Protein AF-A0A7Y5QKA6-F1 (afdb_monomer_lite)

Structure (mmCIF, N/CA/C/O backbone):
data_AF-A0A7Y5QKA6-F1
#
_entry.id   AF-A0A7Y5QKA6-F1
#
loop_
_atom_site.group_PDB
_atom_site.id
_atom_site.type_symbol
_atom_site.label_atom_id
_atom_site.label_alt_id
_atom_site.label_comp_id
_atom_site.label_asym_id
_atom_site.label_entity_id
_atom_site.label_seq_id
_atom_site.pdbx_PDB_ins_code
_atom_site.Cartn_x
_atom_site.Cartn_y
_atom_site.Cartn_z
_atom_site.occupancy
_atom_site.B_iso_or_equiv
_atom_site.auth_seq_id
_atom_site.auth_comp_id
_atom_site.auth_asym_id
_atom_site.auth_atom_id
_atom_site.pdbx_PDB_model_num
ATOM 1 N N . MET A 1 1 ? -14.782 -12.848 -8.986 1.00 56.44 1 MET A N 1
ATOM 2 C CA . MET A 1 1 ? -14.697 -11.513 -9.609 1.00 56.44 1 MET A CA 1
ATOM 3 C C . MET A 1 1 ? -15.196 -11.582 -11.038 1.00 56.44 1 MET A C 1
ATOM 5 O O . MET A 1 1 ? -14.790 -12.474 -11.775 1.00 56.44 1 MET A O 1
ATOM 9 N N . THR A 1 2 ? -16.073 -10.663 -11.427 1.00 68.06 2 THR A N 1
ATOM 10 C CA . THR A 1 2 ? -16.288 -10.328 -12.840 1.00 68.06 2 THR A CA 1
ATOM 11 C C . THR A 1 2 ? -14.986 -9.767 -13.422 1.00 68.06 2 THR A C 1
ATOM 13 O O . THR A 1 2 ? -14.193 -9.181 -12.692 1.00 68.06 2 THR A O 1
ATOM 16 N N . GLY A 1 3 ? -14.740 -9.930 -14.726 1.00 78.31 3 GLY A N 1
ATOM 17 C CA . GLY A 1 3 ? -13.506 -9.435 -15.366 1.00 78.31 3 GLY A CA 1
ATOM 18 C C . GLY A 1 3 ? -13.333 -7.907 -15.334 1.00 78.31 3 GLY A C 1
ATOM 19 O O . GLY A 1 3 ? -12.273 -7.405 -15.688 1.00 78.31 3 GLY A O 1
ATOM 20 N N . TYR A 1 4 ? -14.363 -7.177 -14.900 1.00 88.06 4 TYR A N 1
ATOM 21 C CA . TYR A 1 4 ? -14.370 -5.732 -14.722 1.00 88.06 4 TYR A CA 1
ATOM 22 C C . TYR A 1 4 ? -14.888 -5.368 -13.325 1.00 88.06 4 TYR A C 1
ATOM 24 O O . TYR A 1 4 ? -15.869 -5.957 -12.858 1.00 88.06 4 TYR A O 1
ATOM 32 N N . SER A 1 5 ? -14.247 -4.372 -12.708 1.00 92.25 5 SER A N 1
ATOM 33 C CA . SER A 1 5 ? -14.685 -3.695 -11.484 1.00 92.25 5 SER A CA 1
ATOM 34 C C . SER A 1 5 ? -14.468 -2.189 -11.641 1.00 92.25 5 SER A C 1
ATOM 36 O O . SER A 1 5 ? -13.345 -1.729 -11.868 1.00 92.25 5 SER A O 1
ATOM 38 N N . ASP A 1 6 ? -15.549 -1.417 -11.508 1.00 93.94 6 ASP A N 1
ATOM 39 C CA . ASP A 1 6 ? -15.502 0.049 -11.535 1.00 93.94 6 ASP A CA 1
ATOM 40 C C . ASP A 1 6 ? -14.676 0.605 -10.362 1.00 93.94 6 ASP A C 1
ATOM 42 O O . ASP A 1 6 ? -13.895 1.541 -10.532 1.00 93.94 6 ASP A O 1
ATOM 46 N N . ARG A 1 7 ? -14.751 -0.047 -9.192 1.00 94.69 7 ARG A N 1
ATOM 47 C CA . ARG A 1 7 ? -13.974 0.329 -8.001 1.00 94.69 7 ARG A CA 1
ATOM 48 C C . ARG A 1 7 ? -12.474 0.215 -8.260 1.00 94.69 7 ARG A C 1
ATOM 50 O O . ARG A 1 7 ? -11.734 1.156 -7.980 1.00 94.69 7 ARG A O 1
ATOM 57 N N . ILE A 1 8 ? -12.036 -0.903 -8.847 1.00 95.81 8 ILE A N 1
ATOM 58 C CA . ILE A 1 8 ? -10.629 -1.123 -9.214 1.00 95.81 8 ILE A CA 1
ATOM 59 C C . ILE A 1 8 ? -10.182 -0.100 -10.265 1.00 95.81 8 ILE A C 1
ATOM 61 O O . ILE A 1 8 ? -9.119 0.507 -10.123 1.00 95.81 8 ILE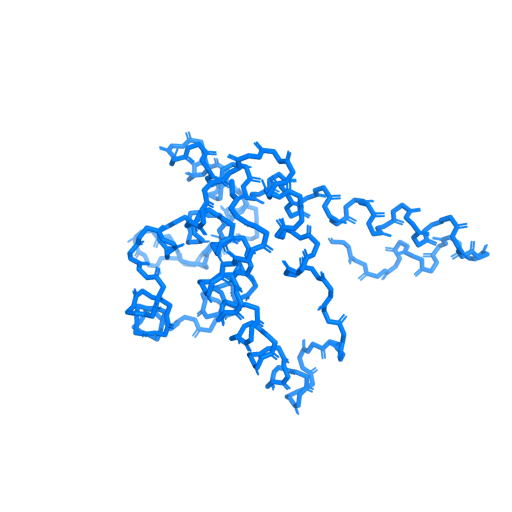 A O 1
ATOM 65 N N . ASN A 1 9 ? -11.001 0.140 -11.293 1.00 95.88 9 ASN A N 1
ATOM 66 C CA . ASN A 1 9 ? -10.701 1.125 -12.332 1.00 95.88 9 ASN A CA 1
ATOM 67 C C . ASN A 1 9 ? -10.530 2.543 -11.753 1.00 95.88 9 ASN A C 1
ATOM 69 O O . ASN A 1 9 ? -9.550 3.228 -12.049 1.00 95.88 9 ASN A O 1
ATOM 73 N N . HIS A 1 10 ? -11.445 2.968 -10.878 1.00 96.12 10 HIS A N 1
ATOM 74 C CA . HIS A 1 10 ? -11.376 4.269 -10.217 1.00 96.12 10 HIS A CA 1
ATOM 75 C C . HIS A 1 10 ? -10.138 4.383 -9.313 1.00 96.12 10 HIS A C 1
ATOM 77 O O . HIS A 1 10 ? -9.453 5.408 -9.342 1.00 96.12 10 HIS A O 1
ATOM 83 N N . ALA A 1 11 ? -9.797 3.332 -8.563 1.00 96.88 11 ALA A N 1
ATOM 84 C CA . ALA A 1 11 ? -8.606 3.312 -7.716 1.00 96.88 11 ALA A CA 1
ATOM 85 C C . ALA A 1 11 ? -7.311 3.443 -8.533 1.00 96.88 11 ALA A C 1
ATOM 87 O O . ALA A 1 11 ? -6.445 4.246 -8.184 1.00 96.88 11 ALA A O 1
ATOM 88 N N . LEU A 1 12 ? -7.200 2.726 -9.658 1.00 96.62 12 LEU A N 1
ATOM 89 C CA . LEU A 1 12 ? -6.049 2.823 -10.563 1.00 96.62 12 LEU A CA 1
ATOM 90 C C . LEU A 1 12 ? -5.912 4.229 -11.159 1.00 96.62 12 LEU A C 1
ATOM 92 O O . LEU A 1 12 ? -4.818 4.794 -11.159 1.00 96.62 12 LEU A O 1
ATOM 96 N N . ALA A 1 13 ? -7.017 4.823 -11.617 1.00 95.88 13 ALA A N 1
ATOM 97 C CA . ALA A 1 13 ? -7.018 6.188 -12.141 1.00 95.88 13 ALA A CA 1
ATOM 98 C C . ALA A 1 13 ? -6.603 7.214 -11.071 1.00 95.88 13 ALA A C 1
ATOM 100 O O . ALA A 1 13 ? -5.854 8.154 -11.353 1.00 95.88 13 ALA A O 1
ATOM 101 N N . PHE A 1 14 ? -7.060 7.025 -9.831 1.00 95.25 14 PHE A N 1
ATOM 102 C CA . PHE A 1 14 ? -6.703 7.882 -8.706 1.00 95.25 14 PHE A CA 1
ATOM 103 C C . PHE A 1 14 ? -5.217 7.766 -8.344 1.00 95.25 14 PHE A C 1
ATOM 105 O O . PHE A 1 14 ? -4.536 8.789 -8.245 1.00 95.25 14 PHE A O 1
ATOM 112 N N . ALA A 1 15 ? -4.696 6.541 -8.227 1.00 94.81 15 ALA A N 1
ATOM 113 C CA . ALA A 1 15 ? -3.282 6.286 -7.962 1.00 94.81 15 ALA A CA 1
ATOM 114 C C . ALA A 1 15 ? -2.381 6.869 -9.063 1.00 94.81 15 ALA A C 1
ATOM 116 O O . ALA A 1 15 ? -1.394 7.539 -8.760 1.00 94.81 15 ALA A O 1
ATOM 117 N N . ALA A 1 16 ? -2.754 6.700 -10.337 1.00 93.56 16 ALA A N 1
ATOM 118 C CA . ALA A 1 16 ? -2.019 7.263 -11.468 1.00 93.56 16 ALA A CA 1
ATOM 119 C C . ALA A 1 16 ? -1.981 8.799 -11.427 1.00 93.56 16 ALA A C 1
ATOM 121 O O . ALA A 1 16 ? -0.923 9.400 -11.613 1.00 93.56 16 ALA A O 1
ATOM 122 N N . LYS A 1 17 ? -3.115 9.447 -11.128 1.00 92.44 17 LYS A N 1
ATOM 123 C CA . LYS A 1 17 ? -3.188 10.909 -11.001 1.00 92.44 17 LYS A CA 1
ATOM 124 C C . LYS A 1 17 ? -2.333 11.431 -9.846 1.00 92.44 17 LYS A C 1
ATOM 126 O O . LYS A 1 17 ? -1.658 12.445 -10.006 1.00 92.44 17 LYS A O 1
ATOM 131 N N . HIS A 1 18 ? -2.369 10.768 -8.690 1.00 90.81 18 HIS A N 1
ATOM 132 C CA . HIS A 1 18 ? -1.528 11.129 -7.545 1.00 90.81 18 HIS A CA 1
ATOM 133 C C . HIS A 1 18 ? -0.041 10.964 -7.881 1.00 90.81 18 HIS A C 1
ATOM 135 O O . HIS A 1 18 ? 0.757 11.865 -7.632 1.00 90.81 18 HIS A O 1
ATOM 141 N N . HIS A 1 19 ? 0.325 9.856 -8.524 1.00 89.19 19 HIS A N 1
ATOM 142 C CA . HIS A 1 19 ? 1.694 9.596 -8.956 1.00 89.19 19 HIS A CA 1
ATOM 143 C C . HIS A 1 19 ? 2.209 10.651 -9.949 1.00 89.19 19 HIS A C 1
ATOM 145 O O . HIS A 1 19 ? 3.296 11.183 -9.745 1.00 89.19 19 HIS A O 1
ATOM 151 N N . ASP A 1 20 ? 1.417 11.034 -10.957 1.00 89.62 20 ASP A N 1
ATOM 152 C CA . ASP A 1 20 ? 1.772 12.103 -11.907 1.00 89.62 20 ASP A CA 1
ATOM 153 C C . ASP A 1 20 ? 2.070 13.437 -11.196 1.00 89.62 20 ASP A C 1
ATOM 155 O O . ASP A 1 20 ? 3.015 14.145 -11.543 1.00 89.62 20 ASP A O 1
ATOM 159 N N . GLN A 1 21 ? 1.330 13.770 -10.133 1.00 87.62 21 GLN A N 1
ATOM 160 C CA . GLN A 1 21 ? 1.621 14.963 -9.330 1.00 87.62 21 GLN A CA 1
ATOM 161 C C . GLN A 1 21 ? 2.975 14.875 -8.614 1.00 87.62 21 GLN A C 1
ATOM 163 O O . GLN A 1 21 ? 3.702 15.868 -8.574 1.00 87.62 21 GLN A O 1
ATOM 168 N N . GLN A 1 22 ? 3.333 13.706 -8.080 1.00 85.38 22 GLN A N 1
ATOM 169 C CA .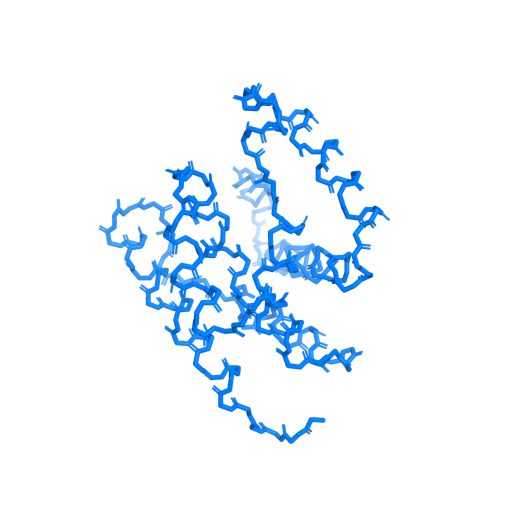 GLN A 1 22 ? 4.634 13.477 -7.440 1.00 85.38 22 GLN A CA 1
ATOM 170 C C . GLN A 1 22 ? 5.782 13.545 -8.464 1.00 85.38 22 GLN A C 1
ATOM 172 O O . GLN A 1 22 ? 6.810 14.175 -8.220 1.00 85.38 22 GLN A O 1
ATOM 177 N N . VAL A 1 23 ? 5.580 13.007 -9.668 1.00 85.62 23 VAL A N 1
ATOM 178 C CA . VAL A 1 23 ? 6.544 13.113 -10.776 1.00 85.62 23 VAL A CA 1
ATOM 179 C 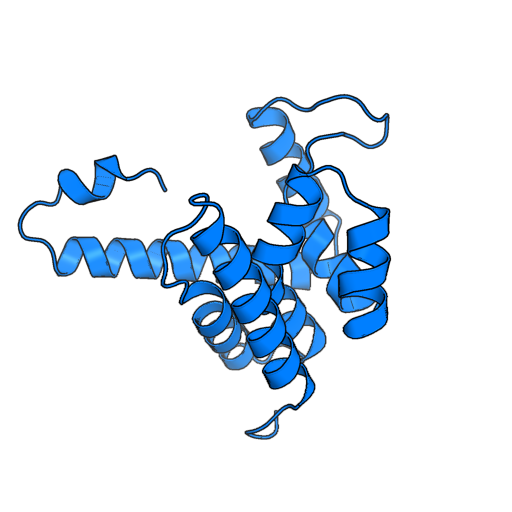C . VAL A 1 23 ? 6.789 14.571 -11.160 1.00 85.62 23 VAL A C 1
ATOM 181 O O . VAL A 1 23 ? 7.937 14.999 -11.258 1.00 85.62 23 VAL A O 1
ATOM 184 N N . ARG A 1 24 ? 5.728 15.378 -11.297 1.00 85.50 24 ARG A N 1
ATOM 185 C CA . ARG A 1 24 ? 5.846 16.820 -11.592 1.00 85.50 24 ARG A CA 1
ATOM 186 C C . ARG A 1 24 ? 6.570 17.605 -10.496 1.00 85.50 24 ARG A C 1
ATOM 188 O O . ARG A 1 24 ? 7.184 18.623 -10.793 1.00 85.50 24 ARG A O 1
ATOM 195 N N . ARG A 1 25 ? 6.501 17.144 -9.243 1.00 85.31 25 ARG A N 1
ATOM 196 C CA . ARG A 1 25 ? 7.256 17.701 -8.105 1.00 85.31 25 ARG A CA 1
ATOM 197 C C . ARG A 1 25 ? 8.711 17.217 -8.054 1.00 85.31 25 ARG A C 1
ATOM 199 O O . ARG A 1 25 ? 9.473 17.719 -7.236 1.00 85.31 25 ARG A O 1
ATOM 206 N N . GLY A 1 26 ? 9.098 16.256 -8.897 1.00 80.31 26 GLY A N 1
ATOM 207 C CA . GLY A 1 26 ? 10.427 15.642 -8.894 1.00 80.31 26 GLY A CA 1
ATOM 208 C C . GLY A 1 26 ? 10.652 14.642 -7.754 1.00 80.31 26 GLY A C 1
ATOM 209 O O . GLY A 1 26 ? 11.795 14.296 -7.476 1.00 80.31 26 GLY A O 1
ATOM 210 N N . THR A 1 27 ? 9.591 14.182 -7.082 1.00 74.44 27 THR A N 1
ATOM 211 C CA . THR A 1 27 ? 9.683 13.294 -5.909 1.00 74.44 27 THR A CA 1
ATOM 212 C C . THR A 1 27 ? 9.550 11.810 -6.256 1.00 74.44 27 THR A C 1
ATOM 214 O O . THR A 1 27 ? 9.892 10.964 -5.431 1.00 74.44 27 THR A O 1
ATOM 217 N N . LYS A 1 28 ? 9.069 11.469 -7.463 1.00 80.38 28 LYS A N 1
ATOM 218 C CA . LYS A 1 28 ? 8.937 10.085 -7.959 1.00 80.38 28 LYS A CA 1
ATOM 219 C C . LYS A 1 28 ? 9.318 9.966 -9.439 1.00 80.38 28 LYS A C 1
ATOM 221 O O . LYS A 1 28 ? 9.235 10.928 -10.199 1.00 80.38 28 LYS A O 1
ATOM 226 N N . ALA A 1 29 ? 9.727 8.765 -9.845 1.00 78.62 29 ALA A N 1
ATOM 227 C CA . ALA A 1 29 ? 10.011 8.428 -11.241 1.00 78.62 29 ALA A CA 1
ATOM 228 C C . ALA A 1 29 ? 8.714 8.326 -12.074 1.00 78.62 29 ALA A C 1
ATOM 230 O O . ALA A 1 29 ? 7.701 7.924 -11.517 1.00 78.62 29 ALA A O 1
ATOM 231 N N . PRO A 1 30 ? 8.733 8.615 -13.391 1.00 71.81 30 PRO A N 1
ATOM 232 C CA . PRO A 1 30 ? 7.534 8.770 -14.232 1.00 71.81 30 PRO A CA 1
ATOM 233 C C . PRO A 1 30 ? 6.698 7.507 -14.518 1.00 71.81 30 PRO A C 1
ATOM 235 O O . PRO A 1 30 ? 5.696 7.602 -15.225 1.00 71.81 30 PRO A O 1
ATOM 238 N N . TYR A 1 31 ? 7.070 6.332 -13.999 1.00 73.62 31 TYR A N 1
ATOM 239 C CA . TYR A 1 31 ? 6.415 5.063 -14.334 1.00 73.62 31 TYR A CA 1
ATOM 240 C C . TYR A 1 31 ? 6.308 4.133 -13.119 1.00 73.62 31 TYR A C 1
ATOM 242 O O . TYR A 1 31 ? 7.158 3.265 -12.917 1.00 73.62 31 TYR A O 1
ATOM 250 N N . SER A 1 32 ? 5.247 4.271 -12.318 1.00 82.75 32 SER A N 1
ATOM 251 C CA . SER A 1 32 ? 4.920 3.274 -11.291 1.00 82.75 32 SER A CA 1
ATOM 252 C C . SER A 1 32 ? 4.000 2.190 -11.846 1.00 82.75 32 SER A C 1
ATOM 254 O O . SER A 1 32 ? 2.844 2.435 -12.188 1.00 82.75 32 SER A O 1
ATOM 256 N N . THR A 1 33 ? 4.519 0.964 -11.915 1.00 90.94 33 THR A N 1
ATOM 257 C CA . THR A 1 33 ? 3.732 -0.236 -12.253 1.00 90.94 33 THR A CA 1
ATOM 258 C C . THR A 1 33 ? 3.248 -0.986 -11.010 1.00 90.94 33 THR A C 1
ATOM 260 O O . THR A 1 33 ? 2.490 -1.950 -11.129 1.00 90.94 33 THR A O 1
ATOM 263 N N . GLN A 1 34 ? 3.663 -0.551 -9.818 1.00 92.69 34 GLN A N 1
ATOM 264 C CA . GLN A 1 34 ? 3.381 -1.224 -8.554 1.00 92.69 34 GLN A CA 1
ATOM 265 C C . GLN A 1 34 ? 1.877 -1.367 -8.274 1.00 92.69 34 GLN A C 1
ATOM 267 O O . GLN A 1 34 ? 1.456 -2.503 -8.054 1.00 92.69 34 GLN A O 1
ATOM 272 N N . PRO A 1 35 ? 1.033 -0.315 -8.375 1.00 96.19 35 PRO A N 1
ATOM 273 C CA . PRO A 1 35 ? -0.402 -0.450 -8.106 1.00 96.19 35 PRO A CA 1
ATOM 274 C C . PRO A 1 35 ? -1.083 -1.511 -8.979 1.00 96.19 35 PRO A C 1
ATOM 276 O O . PRO A 1 35 ? -1.876 -2.315 -8.492 1.00 96.19 35 PRO A O 1
ATOM 279 N N . ALA A 1 36 ? -0.727 -1.564 -10.267 1.00 96.19 36 ALA A N 1
ATOM 280 C CA . ALA A 1 36 ? -1.280 -2.540 -11.201 1.00 96.19 36 ALA A CA 1
ATOM 281 C C . ALA A 1 36 ? -0.818 -3.971 -10.879 1.00 96.19 36 ALA A C 1
ATOM 283 O O . ALA A 1 36 ? -1.629 -4.896 -10.866 1.00 96.19 36 ALA A O 1
ATOM 284 N N . ASN A 1 37 ? 0.468 -4.167 -10.580 1.00 96.56 37 ASN A N 1
ATOM 285 C CA . ASN A 1 37 ? 0.995 -5.489 -10.241 1.00 96.56 37 ASN A CA 1
ATOM 286 C C . ASN A 1 37 ? 0.458 -6.007 -8.900 1.00 96.56 37 ASN A C 1
ATOM 288 O O . ASN A 1 37 ? 0.118 -7.186 -8.800 1.00 96.56 37 ASN A O 1
ATOM 292 N N . VAL A 1 38 ? 0.322 -5.140 -7.892 1.00 97.56 38 VAL A N 1
ATOM 293 C CA . VAL A 1 38 ? -0.307 -5.488 -6.609 1.00 97.56 38 VAL A CA 1
ATOM 294 C C . VAL A 1 38 ? -1.763 -5.907 -6.827 1.00 97.56 38 VAL A C 1
ATOM 296 O O . VAL A 1 38 ? -2.171 -6.950 -6.319 1.00 97.56 38 VAL A O 1
ATOM 299 N N . ALA A 1 39 ? -2.525 -5.182 -7.654 1.00 97.25 39 ALA A N 1
ATOM 300 C CA . ALA A 1 39 ? -3.897 -5.562 -7.990 1.00 97.25 39 ALA A CA 1
ATOM 301 C C . ALA A 1 39 ? -3.984 -6.951 -8.646 1.00 97.25 39 ALA A C 1
ATOM 303 O O . ALA A 1 39 ? -4.848 -7.753 -8.283 1.00 97.25 39 ALA A O 1
ATOM 304 N N . VAL A 1 40 ? -3.068 -7.261 -9.573 1.00 96.62 40 VAL A N 1
ATOM 305 C CA . VAL A 1 40 ? -2.974 -8.581 -10.221 1.00 96.62 40 VAL A CA 1
ATOM 306 C C . VAL A 1 40 ? -2.674 -9.677 -9.199 1.00 96.62 40 VAL A C 1
ATOM 308 O O . VAL A 1 40 ? -3.318 -10.726 -9.227 1.00 96.62 40 VAL A O 1
ATOM 311 N N . ILE A 1 41 ? -1.723 -9.445 -8.289 1.00 97.69 41 ILE A N 1
ATOM 312 C CA . ILE A 1 41 ? -1.365 -10.400 -7.233 1.00 97.69 41 ILE A CA 1
ATOM 313 C C . ILE A 1 41 ? -2.578 -10.676 -6.339 1.00 97.69 41 ILE A C 1
ATOM 315 O O . ILE A 1 41 ? -2.960 -11.832 -6.180 1.00 97.69 41 ILE A O 1
ATOM 319 N N . LEU A 1 42 ? -3.216 -9.636 -5.800 1.00 97.56 42 LEU A N 1
ATOM 320 C CA . LEU A 1 42 ? -4.350 -9.779 -4.883 1.00 97.56 42 LEU A CA 1
ATOM 321 C C . LEU A 1 42 ? -5.550 -10.458 -5.563 1.00 97.56 42 LEU A C 1
ATOM 323 O O . LEU A 1 42 ? -6.115 -11.414 -5.035 1.00 97.56 42 LEU A O 1
ATOM 327 N N . THR A 1 43 ? -5.876 -10.053 -6.791 1.00 95.88 43 THR A N 1
ATOM 328 C CA . THR A 1 43 ? -6.941 -10.688 -7.584 1.00 95.88 43 THR A CA 1
ATOM 329 C C . THR A 1 43 ? -6.667 -12.176 -7.811 1.00 95.88 43 THR A C 1
ATOM 331 O O . THR A 1 43 ? -7.567 -13.007 -7.692 1.00 95.88 43 THR A O 1
ATOM 334 N N . ARG A 1 44 ? -5.412 -12.544 -8.110 1.00 95.50 44 ARG A N 1
ATOM 335 C CA . ARG A 1 44 ? -5.011 -13.940 -8.337 1.00 95.50 44 ARG A CA 1
ATOM 336 C C . ARG A 1 44 ? -5.235 -14.826 -7.111 1.00 95.50 44 ARG A C 1
ATOM 338 O O . ARG A 1 44 ? -5.524 -16.008 -7.279 1.00 95.50 44 ARG A O 1
ATOM 345 N N . TYR A 1 45 ? -5.103 -14.273 -5.909 1.00 95.56 45 TYR A N 1
ATOM 346 C CA . TYR A 1 45 ? -5.344 -14.993 -4.658 1.00 95.56 45 TYR A CA 1
ATOM 347 C C . TYR A 1 45 ? -6.800 -14.904 -4.171 1.00 95.56 45 TYR A C 1
ATOM 349 O O . TYR A 1 45 ? -7.102 -15.385 -3.084 1.00 95.56 45 TYR A O 1
ATOM 357 N N . GLY A 1 46 ? -7.714 -14.353 -4.977 1.00 94.69 46 GLY A N 1
ATOM 358 C CA . GLY A 1 46 ? -9.149 -14.351 -4.683 1.00 94.69 46 GLY A CA 1
ATOM 359 C C . GLY A 1 46 ? -9.571 -13.352 -3.606 1.00 94.69 46 GLY A C 1
ATOM 360 O O . GLY A 1 46 ? -10.597 -13.568 -2.964 1.00 94.69 46 GLY A O 1
ATOM 361 N N . LEU A 1 47 ? -8.789 -12.289 -3.400 1.00 96.44 47 LEU A N 1
ATOM 362 C CA . LEU A 1 47 ? -9.129 -11.219 -2.465 1.00 96.44 47 LEU A CA 1
ATOM 363 C C . LEU A 1 47 ? -10.321 -10.400 -2.977 1.00 96.44 47 LEU A C 1
ATOM 365 O O . LEU A 1 47 ? -10.585 -10.346 -4.180 1.00 96.44 47 LEU A O 1
ATOM 369 N N . ASP A 1 48 ? -11.042 -9.772 -2.050 1.00 95.38 48 ASP A N 1
ATOM 370 C CA . ASP A 1 48 ? -12.185 -8.920 -2.372 1.00 95.38 48 ASP A CA 1
ATOM 371 C C . ASP A 1 48 ? -11.772 -7.554 -2.947 1.00 95.38 48 ASP A C 1
ATOM 373 O O . ASP A 1 48 ? -10.615 -7.130 -2.870 1.00 95.38 48 ASP A O 1
ATOM 377 N N . ASP A 1 49 ? -12.742 -6.855 -3.541 1.00 95.50 49 ASP A N 1
ATOM 378 C CA . ASP A 1 49 ? -12.522 -5.555 -4.176 1.00 95.50 49 ASP A CA 1
ATOM 379 C C . ASP A 1 49 ? -11.965 -4.516 -3.190 1.00 95.50 49 ASP A C 1
ATOM 381 O O . ASP A 1 49 ? -11.136 -3.701 -3.585 1.00 95.50 49 ASP A O 1
ATOM 385 N N . ASP A 1 50 ? -12.372 -4.538 -1.917 1.00 96.81 50 ASP A N 1
ATOM 386 C CA . ASP A 1 50 ? -11.879 -3.590 -0.909 1.00 96.81 50 ASP A CA 1
ATOM 387 C C . ASP A 1 50 ? -10.394 -3.809 -0.610 1.00 96.81 50 ASP A C 1
ATOM 389 O O . ASP A 1 50 ? -9.622 -2.850 -0.563 1.00 96.81 50 ASP A O 1
ATOM 393 N N . THR A 1 51 ? -9.966 -5.064 -0.491 1.00 97.88 51 THR A N 1
ATOM 394 C CA . THR A 1 51 ? -8.558 -5.422 -0.313 1.00 97.88 51 THR A CA 1
ATOM 395 C C . THR A 1 51 ? -7.751 -5.070 -1.559 1.00 97.88 51 THR A C 1
ATOM 397 O O . THR A 1 51 ? -6.683 -4.469 -1.457 1.00 97.88 51 THR A O 1
ATOM 400 N N . VAL A 1 52 ? -8.260 -5.380 -2.755 1.00 98.00 52 VAL A N 1
ATOM 401 C CA . VAL A 1 52 ? -7.578 -5.034 -4.013 1.00 98.00 52 VAL A CA 1
ATOM 402 C C . VAL A 1 52 ? -7.417 -3.516 -4.151 1.00 98.00 52 VAL A C 1
ATOM 404 O O . VAL A 1 52 ? -6.326 -3.036 -4.464 1.00 98.00 52 VAL A O 1
ATOM 407 N N . VAL A 1 53 ? -8.473 -2.749 -3.867 1.00 98.00 53 VAL A N 1
ATOM 408 C CA . VAL A 1 53 ? -8.449 -1.281 -3.892 1.00 98.00 53 VAL A CA 1
ATOM 409 C C . VAL A 1 53 ? -7.495 -0.722 -2.834 1.00 98.00 53 VAL A C 1
ATOM 411 O O . VAL A 1 53 ? -6.725 0.186 -3.147 1.00 98.00 53 VAL A O 1
ATOM 414 N N . ALA A 1 54 ? -7.471 -1.276 -1.620 1.00 98.06 54 ALA A N 1
ATOM 415 C CA . ALA A 1 54 ? -6.514 -0.874 -0.589 1.00 98.06 54 ALA A CA 1
ATOM 416 C C . ALA A 1 54 ? -5.065 -1.083 -1.051 1.00 98.06 54 ALA A C 1
ATOM 418 O O . ALA A 1 54 ? -4.248 -0.173 -0.921 1.00 98.06 54 ALA A O 1
ATOM 419 N N . GLY A 1 55 ? -4.766 -2.227 -1.678 1.00 97.81 55 GLY A N 1
ATOM 420 C CA . GLY A 1 55 ? -3.451 -2.519 -2.254 1.00 97.81 55 GLY A CA 1
ATOM 421 C C . GLY A 1 55 ? -3.022 -1.539 -3.349 1.00 97.81 55 GLY A C 1
ATOM 422 O O . GLY A 1 55 ? -1.873 -1.105 -3.374 1.00 97.81 55 GLY A O 1
ATOM 423 N N . ILE A 1 56 ? -3.948 -1.138 -4.225 1.00 98.00 56 ILE A N 1
ATOM 424 C CA . ILE A 1 56 ? -3.702 -0.130 -5.273 1.00 98.00 56 ILE A CA 1
ATOM 425 C C . ILE A 1 56 ? -3.338 1.235 -4.669 1.00 98.00 56 ILE A C 1
ATOM 427 O O . ILE A 1 56 ? -2.527 1.969 -5.234 1.00 98.00 56 ILE A O 1
ATOM 431 N N . LEU A 1 57 ? -3.943 1.584 -3.532 1.00 97.12 57 LEU A N 1
ATOM 432 C CA . LEU A 1 57 ? -3.828 2.902 -2.910 1.00 97.12 57 LEU A CA 1
ATOM 433 C C . LEU A 1 57 ? -2.711 3.009 -1.860 1.00 97.12 57 LEU A C 1
ATOM 435 O O . LEU A 1 57 ? -2.500 4.107 -1.348 1.00 97.12 57 LEU A O 1
ATOM 439 N N . LEU A 1 58 ? -1.975 1.931 -1.561 1.00 95.06 58 LEU A N 1
ATOM 440 C CA . LEU A 1 58 ? -0.930 1.906 -0.521 1.00 95.06 58 LEU A CA 1
ATOM 441 C C . LEU A 1 58 ? 0.068 3.063 -0.636 1.00 95.06 58 LEU A C 1
ATOM 443 O O . LEU A 1 58 ? 0.290 3.781 0.335 1.00 95.06 58 LEU A O 1
ATOM 447 N N . ASP A 1 59 ? 0.622 3.297 -1.827 1.00 92.38 59 ASP A N 1
ATOM 448 C CA . ASP A 1 59 ? 1.576 4.390 -2.052 1.00 92.38 59 ASP A CA 1
ATOM 449 C C . ASP A 1 59 ? 0.956 5.770 -1.819 1.00 92.38 59 ASP A C 1
ATOM 451 O O . ASP A 1 59 ? 1.625 6.681 -1.334 1.00 92.38 59 ASP A O 1
ATOM 455 N N . VAL A 1 60 ? -0.324 5.931 -2.156 1.00 93.12 60 VAL A N 1
ATOM 456 C CA . VAL A 1 60 ? -1.040 7.192 -1.950 1.00 93.12 60 VAL A CA 1
ATOM 457 C C . VAL A 1 60 ? -1.223 7.447 -0.457 1.00 93.12 60 VAL A C 1
ATOM 459 O O . VAL A 1 60 ? -0.940 8.544 0.021 1.00 93.12 60 VAL A O 1
ATOM 462 N N . VAL A 1 61 ? -1.638 6.421 0.293 1.00 93.88 61 VAL A N 1
ATOM 463 C CA . VAL A 1 61 ? -1.759 6.493 1.755 1.00 93.88 61 VAL A CA 1
ATOM 464 C C . VAL A 1 61 ? -0.404 6.780 2.397 1.00 93.88 61 VAL A C 1
ATOM 466 O O . VAL A 1 61 ? -0.305 7.677 3.230 1.00 93.88 61 VAL A O 1
ATOM 469 N N . ARG A 1 62 ? 0.659 6.096 1.960 1.00 91.44 62 ARG A N 1
ATOM 470 C CA . ARG A 1 62 ? 2.032 6.309 2.436 1.00 91.44 62 ARG A CA 1
ATOM 471 C C . ARG A 1 62 ? 2.510 7.739 2.223 1.00 91.44 62 ARG A C 1
ATOM 473 O O . ARG A 1 62 ? 3.111 8.309 3.131 1.00 91.44 62 ARG A O 1
ATOM 480 N N . ASP A 1 63 ? 2.224 8.332 1.070 1.00 89.81 63 ASP A N 1
ATOM 481 C CA . ASP A 1 63 ? 2.586 9.723 0.798 1.00 89.81 63 ASP A CA 1
ATOM 482 C C . ASP A 1 63 ? 1.832 10.689 1.733 1.00 89.81 63 ASP A C 1
ATOM 484 O O . ASP A 1 63 ? 2.453 11.556 2.345 1.00 89.81 63 ASP A O 1
ATOM 488 N N . TYR A 1 64 ? 0.523 10.500 1.938 1.00 89.19 64 TYR A N 1
ATOM 489 C CA . TYR A 1 64 ? -0.261 11.339 2.857 1.00 89.19 64 TYR A CA 1
ATOM 490 C C . TYR A 1 64 ? 0.166 11.201 4.325 1.00 89.19 64 TYR A C 1
ATOM 492 O O . TYR A 1 64 ? 0.235 12.200 5.047 1.00 89.19 64 TYR A O 1
ATOM 500 N N . VAL A 1 65 ? 0.497 9.983 4.765 1.00 87.00 65 VAL A N 1
ATOM 501 C CA . VAL A 1 65 ? 1.021 9.719 6.114 1.00 87.00 65 VAL A CA 1
ATOM 502 C C . VAL A 1 65 ? 2.389 10.381 6.306 1.00 87.00 65 VAL A C 1
ATOM 504 O O . VAL A 1 65 ? 2.653 10.949 7.366 1.00 87.00 65 VAL A O 1
ATOM 507 N N . ARG A 1 66 ? 3.254 10.381 5.281 1.00 83.88 66 ARG A N 1
ATOM 508 C CA . ARG A 1 66 ? 4.550 11.084 5.316 1.00 83.88 66 ARG A CA 1
ATOM 509 C C . ARG A 1 66 ? 4.393 12.599 5.422 1.00 83.88 66 ARG A C 1
ATOM 511 O O . ARG A 1 66 ? 5.172 13.232 6.136 1.00 83.88 66 ARG A O 1
ATOM 518 N N . GLU A 1 67 ? 3.392 13.150 4.741 1.00 83.94 67 GLU A N 1
ATOM 519 C CA . GLU A 1 67 ? 3.034 14.573 4.776 1.00 83.94 67 GLU A CA 1
ATOM 520 C C . GLU A 1 67 ? 2.226 14.968 6.036 1.00 83.94 67 GLU A C 1
ATOM 522 O O . GLU A 1 67 ? 1.934 16.147 6.208 1.00 83.94 67 GLU A O 1
ATOM 527 N N . LEU A 1 68 ? 1.906 14.022 6.938 1.00 73.94 68 LEU A N 1
ATOM 528 C CA . LEU A 1 68 ? 1.136 14.228 8.181 1.00 73.94 68 LEU A CA 1
ATOM 529 C C . LEU A 1 68 ? -0.259 14.847 7.961 1.00 73.94 68 LEU A C 1
ATOM 531 O O . LEU A 1 68 ? -0.699 15.706 8.719 1.00 73.94 68 LEU A O 1
ATOM 535 N N . THR A 1 69 ? -0.979 14.403 6.928 1.00 78.81 69 THR A N 1
ATOM 536 C CA . THR A 1 69 ? -2.297 14.960 6.560 1.00 78.81 69 THR A CA 1
ATOM 537 C C . THR A 1 69 ? -3.435 13.955 6.781 1.00 78.81 69 THR A C 1
ATOM 539 O O . THR A 1 69 ? -4.017 13.412 5.839 1.00 78.81 69 THR A O 1
ATOM 542 N N . ALA A 1 70 ? -3.771 13.695 8.047 1.00 74.31 70 ALA A N 1
ATOM 543 C CA . ALA A 1 70 ? -4.791 12.710 8.426 1.00 74.31 70 ALA A CA 1
ATOM 544 C C . ALA A 1 70 ? -6.195 13.065 7.896 1.00 74.31 70 ALA A C 1
ATOM 546 O O . ALA A 1 70 ? -6.915 12.206 7.382 1.00 74.31 70 ALA A O 1
ATOM 547 N N . GLU A 1 71 ? -6.569 14.344 7.929 1.00 76.00 71 GLU A N 1
ATOM 548 C CA . GLU A 1 71 ? -7.857 14.829 7.423 1.00 76.00 71 GLU A CA 1
ATOM 549 C C . GLU A 1 71 ? -7.946 14.676 5.900 1.00 76.00 71 GLU A C 1
ATOM 551 O O . GLU A 1 71 ? -8.993 14.314 5.353 1.00 76.00 71 GLU A O 1
ATOM 556 N N . ALA A 1 72 ? -6.826 14.903 5.203 1.00 78.75 72 ALA A N 1
ATOM 557 C CA . ALA A 1 72 ? -6.749 14.697 3.764 1.00 78.75 72 ALA A CA 1
ATOM 558 C C . ALA A 1 72 ? -6.925 13.219 3.419 1.00 78.75 72 ALA A C 1
ATOM 560 O O . ALA A 1 72 ? -7.618 12.908 2.456 1.00 78.75 72 ALA A O 1
ATOM 561 N N . LEU A 1 73 ? -6.360 12.312 4.214 1.00 80.12 73 LEU A N 1
ATOM 562 C CA . LEU A 1 73 ? -6.496 10.879 4.006 1.00 80.12 73 LEU A CA 1
ATOM 563 C C . LEU A 1 73 ? -7.960 10.421 4.141 1.00 80.12 73 LEU A C 1
ATOM 565 O O . LEU A 1 73 ? -8.475 9.725 3.260 1.00 80.12 73 LEU A O 1
ATOM 569 N N . GLN A 1 74 ? -8.659 10.884 5.180 1.00 82.88 74 GLN A N 1
ATOM 570 C CA . GLN A 1 74 ? -10.076 10.580 5.381 1.00 82.88 74 GLN A CA 1
ATOM 571 C C . GLN A 1 74 ? -10.944 11.103 4.227 1.00 82.88 74 GLN A C 1
ATOM 573 O O . GLN A 1 74 ? -11.729 10.342 3.660 1.00 82.88 74 GLN A O 1
ATOM 578 N N . SER A 1 75 ? -10.776 12.365 3.820 1.00 84.94 75 SER A N 1
ATOM 579 C CA . SER A 1 75 ? -11.591 12.938 2.737 1.00 84.94 75 SER A CA 1
ATOM 580 C C . SER A 1 75 ? -11.218 12.398 1.348 1.00 84.94 75 SER A C 1
ATOM 582 O O . SER A 1 75 ? -12.067 12.177 0.485 1.00 84.94 75 SER A O 1
ATOM 584 N N . ARG A 1 76 ? -9.932 12.152 1.079 1.00 85.62 76 ARG A N 1
ATOM 585 C CA . ARG A 1 76 ? -9.472 11.738 -0.257 1.00 85.62 76 ARG A CA 1
ATOM 586 C C . ARG A 1 76 ? -9.615 10.245 -0.495 1.00 85.62 76 ARG A C 1
ATOM 588 O O . ARG A 1 76 ? -9.869 9.865 -1.635 1.00 85.62 76 ARG A O 1
ATOM 595 N N . VAL A 1 77 ? -9.443 9.421 0.535 1.00 87.81 77 VAL A N 1
ATOM 596 C CA . VAL A 1 77 ? -9.479 7.959 0.415 1.00 87.81 77 VAL A CA 1
ATOM 597 C C . VAL A 1 77 ? -10.730 7.393 1.077 1.00 87.81 77 VAL A C 1
ATOM 599 O O . VAL A 1 77 ? -11.490 6.687 0.416 1.00 87.81 77 VAL A O 1
ATOM 602 N N . GLY A 1 78 ? -10.990 7.752 2.335 1.00 88.12 78 GLY A N 1
ATOM 603 C CA . GLY A 1 78 ? -12.121 7.231 3.109 1.00 88.12 78 GLY A CA 1
ATOM 604 C C . GLY A 1 78 ? -13.479 7.532 2.473 1.00 88.12 78 GLY A C 1
ATOM 605 O O . GLY A 1 78 ? -14.266 6.615 2.252 1.00 88.12 78 GLY A O 1
ATOM 606 N N . GLU A 1 79 ? -13.739 8.787 2.097 1.00 91.12 79 GLU A N 1
ATOM 607 C CA . GLU A 1 79 ? -15.010 9.179 1.460 1.00 91.12 79 GLU A CA 1
ATOM 608 C C . GLU A 1 79 ? -15.184 8.592 0.049 1.00 91.12 79 GLU A C 1
ATOM 610 O O . GLU A 1 79 ? -16.304 8.312 -0.372 1.00 91.12 79 GLU A O 1
ATOM 615 N N . LYS A 1 80 ? -14.089 8.397 -0.702 1.00 92.75 80 LYS A N 1
ATOM 616 C CA . LYS A 1 80 ? -14.142 7.928 -2.100 1.00 92.75 80 LYS A CA 1
ATOM 617 C C . LYS A 1 80 ? -14.217 6.414 -2.235 1.00 92.75 80 LYS A C 1
ATOM 619 O O . LYS A 1 80 ? -14.911 5.916 -3.118 1.00 92.75 80 LYS A O 1
ATOM 624 N N . PHE A 1 81 ? -13.460 5.698 -1.411 1.00 95.62 81 PHE A N 1
ATOM 625 C CA . PHE A 1 81 ? -13.250 4.257 -1.550 1.00 95.62 81 PHE A CA 1
ATOM 626 C C . PHE A 1 81 ? -13.810 3.461 -0.370 1.00 95.62 81 PHE A C 1
ATOM 628 O O . PHE A 1 81 ? -14.013 2.256 -0.500 1.00 95.62 81 PHE A O 1
ATOM 635 N N . GLY A 1 82 ? -14.158 4.126 0.732 1.00 95.88 82 GLY A N 1
ATOM 636 C CA . GLY A 1 82 ? -14.790 3.527 1.900 1.00 95.88 82 GLY A CA 1
ATOM 637 C C . GLY A 1 82 ? -13.841 3.381 3.087 1.00 95.88 82 GLY A C 1
ATOM 638 O O . GLY A 1 82 ? -12.618 3.320 2.946 1.00 95.88 82 GLY A O 1
ATOM 639 N N . ALA A 1 83 ? -14.432 3.293 4.281 1.00 95.06 83 ALA A N 1
ATOM 640 C CA . ALA A 1 83 ? -13.694 3.204 5.540 1.00 95.06 83 ALA A CA 1
ATOM 641 C C . ALA A 1 83 ? -12.810 1.951 5.621 1.00 95.06 83 ALA A C 1
ATOM 643 O O . ALA A 1 83 ? -11.678 2.038 6.086 1.00 95.06 83 ALA A O 1
ATOM 644 N N . ARG A 1 84 ? -13.289 0.809 5.109 1.00 96.12 84 ARG A N 1
ATOM 645 C CA . ARG A 1 84 ? -12.543 -0.456 5.126 1.00 96.12 84 ARG A CA 1
ATOM 646 C C . ARG A 1 84 ? -11.257 -0.390 4.301 1.00 96.12 84 ARG A C 1
ATOM 648 O O . ARG A 1 84 ? -10.204 -0.801 4.774 1.00 96.12 84 ARG A O 1
ATOM 655 N N . VAL A 1 85 ? -11.330 0.173 3.094 1.00 97.12 85 VAL A N 1
ATOM 656 C CA . VAL A 1 85 ? -10.160 0.392 2.226 1.00 97.12 85 VAL A CA 1
ATOM 657 C C . VAL A 1 85 ? -9.102 1.216 2.954 1.00 97.12 85 VAL A C 1
ATOM 659 O O . VAL A 1 85 ? -7.920 0.872 2.961 1.00 97.12 85 VAL A O 1
ATOM 662 N N . LEU A 1 86 ? -9.541 2.310 3.572 1.00 95.62 86 LEU A N 1
ATOM 663 C CA . LEU A 1 86 ? -8.662 3.225 4.274 1.00 95.62 86 LEU A CA 1
ATOM 664 C C . LEU A 1 86 ? -8.045 2.586 5.530 1.00 95.62 86 LEU A C 1
ATOM 666 O O . LEU A 1 86 ? -6.853 2.750 5.778 1.00 95.62 86 LEU A O 1
ATOM 670 N N . GLU A 1 87 ? -8.832 1.851 6.312 1.00 95.56 87 GLU A N 1
ATOM 671 C CA . GLU A 1 87 ? -8.353 1.091 7.469 1.00 95.56 87 GLU A CA 1
ATOM 672 C C . GLU A 1 87 ? -7.236 0.120 7.059 1.00 95.56 87 GLU A C 1
ATOM 674 O O . GLU A 1 87 ? -6.132 0.183 7.600 1.00 95.56 87 GLU A O 1
ATOM 679 N N . LEU A 1 88 ? -7.490 -0.725 6.053 1.00 97.56 88 LEU A N 1
ATOM 680 C CA . LEU A 1 88 ? -6.525 -1.713 5.570 1.00 97.56 88 LEU A CA 1
ATOM 681 C C . LEU A 1 88 ? -5.217 -1.067 5.109 1.00 97.56 88 LEU A C 1
ATOM 683 O O . LEU A 1 88 ? -4.133 -1.506 5.501 1.00 97.56 88 LEU A O 1
ATOM 687 N N . ALA A 1 89 ? -5.313 -0.009 4.303 1.00 96.19 89 ALA A N 1
ATOM 688 C CA . ALA A 1 89 ? -4.142 0.682 3.783 1.00 96.19 89 ALA A CA 1
ATOM 689 C C . ALA A 1 89 ? -3.340 1.391 4.889 1.00 96.19 89 ALA A C 1
ATOM 691 O O . ALA A 1 89 ? -2.111 1.392 4.838 1.00 96.19 89 ALA A O 1
ATOM 692 N N . GLN A 1 90 ? -4.001 1.952 5.909 1.00 94.31 90 GLN A N 1
ATOM 693 C CA . GLN A 1 90 ? -3.321 2.558 7.060 1.00 94.31 90 GLN A CA 1
ATOM 694 C C . GLN A 1 90 ? -2.598 1.519 7.916 1.00 94.31 90 GLN A C 1
ATOM 696 O O . GLN A 1 90 ? -1.444 1.735 8.288 1.00 94.31 90 GLN A O 1
ATOM 701 N N . VAL A 1 91 ? -3.238 0.381 8.207 1.00 96.19 91 VAL A N 1
ATOM 702 C CA . VAL A 1 91 ? -2.607 -0.717 8.959 1.00 96.19 91 VAL A CA 1
ATOM 703 C C . VAL A 1 91 ? -1.360 -1.225 8.229 1.00 96.19 91 VAL A C 1
ATOM 705 O O . VAL A 1 91 ? -0.338 -1.458 8.864 1.00 96.19 91 VAL A O 1
ATOM 708 N N . ALA A 1 92 ? -1.411 -1.319 6.898 1.00 96.56 92 ALA A N 1
ATOM 709 C CA . ALA A 1 92 ? -0.298 -1.769 6.061 1.00 96.56 92 ALA A CA 1
ATOM 710 C C . ALA A 1 92 ? 0.748 -0.682 5.722 1.00 96.56 92 ALA A C 1
ATOM 712 O O . ALA A 1 92 ? 1.644 -0.922 4.915 1.00 96.56 92 ALA A O 1
ATOM 713 N N . THR A 1 93 ? 0.660 0.510 6.318 1.00 94.75 93 THR A N 1
ATOM 714 C CA . THR A 1 93 ? 1.569 1.635 6.048 1.00 94.75 93 THR A CA 1
ATOM 715 C C . THR A 1 93 ? 2.298 2.056 7.318 1.00 94.75 93 THR A C 1
ATOM 717 O O . THR A 1 93 ? 1.676 2.208 8.367 1.00 94.75 93 THR A O 1
ATOM 720 N N . GLU A 1 94 ? 3.612 2.283 7.242 1.00 93.12 94 GLU A N 1
ATOM 721 C CA . GLU A 1 94 ? 4.387 2.856 8.352 1.00 93.12 94 GLU A CA 1
ATOM 722 C C . GLU A 1 94 ? 3.883 4.258 8.715 1.00 93.12 94 GLU A C 1
ATOM 724 O O . GLU A 1 94 ? 3.716 5.115 7.843 1.00 93.12 94 GLU A O 1
ATOM 729 N N . ARG A 1 95 ? 3.696 4.515 10.011 1.00 89.88 95 ARG A N 1
ATOM 730 C CA . ARG A 1 95 ? 3.350 5.840 10.536 1.00 89.88 95 ARG A CA 1
ATOM 731 C C . ARG A 1 95 ? 4.576 6.529 11.116 1.00 89.88 95 ARG A C 1
ATOM 733 O O . ARG A 1 95 ? 5.493 5.871 11.589 1.00 89.88 95 ARG A O 1
ATOM 740 N N . ARG A 1 96 ? 4.602 7.863 11.079 1.00 88.81 96 ARG A N 1
ATOM 741 C CA . ARG A 1 96 ? 5.704 8.650 11.663 1.00 88.81 96 ARG A CA 1
ATOM 742 C C . ARG A 1 96 ? 5.554 8.883 13.156 1.00 88.81 96 ARG A C 1
ATOM 744 O O . ARG A 1 96 ? 6.566 9.034 13.829 1.00 88.81 96 ARG A O 1
ATOM 751 N N . LEU A 1 97 ? 4.316 8.960 13.627 1.00 90.44 97 LEU A N 1
ATOM 752 C CA . LEU A 1 97 ? 3.980 9.245 15.012 1.00 90.44 97 LEU A CA 1
ATOM 753 C C . LEU A 1 97 ? 3.324 8.013 15.628 1.00 90.44 97 LEU A C 1
ATOM 755 O O . LEU A 1 97 ? 2.540 7.346 14.949 1.00 90.44 97 LEU A O 1
ATOM 759 N N . ASN A 1 98 ? 3.634 7.721 16.886 1.00 88.75 98 ASN A N 1
ATOM 760 C CA . ASN A 1 98 ? 2.895 6.729 17.662 1.00 88.75 98 ASN A CA 1
ATOM 761 C C . ASN A 1 98 ? 1.525 7.278 18.111 1.00 88.75 98 ASN A C 1
ATOM 763 O O . ASN A 1 98 ? 1.142 8.398 17.764 1.00 88.75 98 ASN A O 1
ATOM 767 N N . ASP A 1 99 ? 0.787 6.493 18.898 1.00 86.69 99 ASP A N 1
ATOM 768 C CA . ASP A 1 99 ? -0.533 6.886 19.415 1.00 86.69 99 ASP A CA 1
ATOM 769 C C . ASP A 1 99 ? -0.486 8.102 20.357 1.00 86.69 99 ASP A C 1
ATOM 771 O O . ASP A 1 99 ? -1.462 8.845 20.447 1.00 86.69 99 ASP A O 1
ATOM 775 N N . ASP A 1 100 ? 0.665 8.358 20.985 1.00 89.81 100 ASP A N 1
ATOM 776 C CA . ASP A 1 100 ? 0.907 9.521 21.848 1.00 89.81 100 ASP A CA 1
ATOM 777 C C . ASP A 1 100 ? 1.381 10.764 21.066 1.00 89.81 100 ASP A C 1
ATOM 779 O O . ASP A 1 100 ? 1.669 11.807 21.655 1.00 89.81 100 ASP A O 1
ATOM 783 N N . GLY A 1 101 ? 1.494 10.673 19.736 1.00 87.94 101 GLY A N 1
ATOM 784 C CA . GLY A 1 101 ? 1.980 11.761 18.885 1.00 87.94 101 GLY A CA 1
ATOM 785 C C . GLY A 1 101 ? 3.503 11.953 18.897 1.00 87.94 101 GLY A C 1
ATOM 786 O O . GLY A 1 101 ? 3.987 12.974 18.408 1.00 87.94 101 GLY A O 1
ATOM 787 N N . LEU A 1 102 ? 4.268 10.996 19.428 1.00 91.38 102 LEU A N 1
ATOM 788 C CA . LEU A 1 102 ? 5.733 11.021 19.453 1.00 91.38 102 LEU A CA 1
ATOM 789 C C . LEU A 1 102 ? 6.322 10.475 18.154 1.00 91.38 102 LEU A C 1
ATOM 791 O O . LEU A 1 102 ? 5.860 9.462 17.628 1.00 91.38 102 LEU A O 1
ATOM 795 N N . GLU A 1 103 ? 7.370 11.129 17.651 1.00 92.50 103 GLU A N 1
ATOM 796 C CA . GLU A 1 103 ? 8.047 10.699 16.430 1.00 92.50 103 GLU A CA 1
ATOM 797 C C . GLU A 1 103 ? 8.849 9.411 16.642 1.00 92.50 103 GLU A C 1
ATOM 799 O O . GLU A 1 103 ? 9.697 9.324 17.526 1.00 92.50 103 GLU A O 1
ATOM 804 N N . LEU A 1 104 ? 8.592 8.430 15.779 1.00 92.19 104 LEU A N 1
ATOM 805 C CA . LEU A 1 104 ? 9.257 7.135 15.767 1.00 92.19 104 LEU A CA 1
ATOM 806 C C . LEU A 1 104 ? 10.552 7.186 14.945 1.00 92.19 104 LEU A C 1
ATOM 808 O O . LEU A 1 104 ? 10.573 7.735 13.830 1.00 92.19 104 LEU A O 1
ATOM 812 N N . SER A 1 105 ? 11.604 6.542 15.448 1.00 95.12 105 SER A N 1
ATOM 813 C CA . SER A 1 105 ? 12.814 6.192 14.695 1.00 95.12 105 SER A CA 1
ATOM 814 C C . SER A 1 105 ? 12.522 5.154 13.604 1.00 95.12 105 SER A C 1
ATOM 816 O O . SER A 1 105 ? 11.454 4.549 13.570 1.00 95.12 105 SER A O 1
ATOM 818 N N . ALA A 1 106 ? 13.462 4.926 12.682 1.00 91.94 106 ALA A N 1
ATOM 819 C CA . ALA A 1 106 ? 13.261 3.966 11.592 1.00 91.94 106 ALA A CA 1
ATOM 820 C C . ALA A 1 106 ? 12.981 2.536 12.097 1.00 91.94 106 ALA A C 1
ATOM 822 O O . ALA A 1 106 ? 12.071 1.877 11.594 1.00 91.94 106 ALA A O 1
ATOM 823 N N . ASP A 1 107 ? 13.709 2.086 13.121 1.00 94.50 107 ASP A N 1
ATOM 824 C CA . ASP A 1 107 ? 13.517 0.755 13.702 1.00 94.50 107 ASP A CA 1
ATOM 825 C C . ASP A 1 107 ? 12.172 0.653 14.433 1.00 94.50 107 ASP A C 1
ATOM 827 O O . ASP A 1 107 ? 11.463 -0.344 14.289 1.00 94.50 107 ASP A O 1
ATOM 831 N N . GLU A 1 108 ? 11.765 1.711 15.140 1.00 95.94 108 GLU A N 1
ATOM 832 C CA . GLU A 1 108 ? 10.463 1.759 15.813 1.00 95.94 108 GLU A CA 1
ATOM 833 C C . GLU A 1 108 ? 9.298 1.797 14.822 1.00 95.94 108 GLU A C 1
ATOM 835 O O . GLU A 1 108 ? 8.297 1.128 15.051 1.00 95.94 108 GLU A O 1
ATOM 840 N N . ARG A 1 109 ? 9.420 2.510 13.693 1.00 94.81 109 ARG A N 1
ATOM 841 C CA . ARG A 1 109 ? 8.399 2.501 12.626 1.00 94.81 109 ARG A CA 1
ATOM 842 C C . ARG A 1 109 ? 8.180 1.099 12.079 1.00 94.81 109 ARG A C 1
ATOM 844 O O . ARG A 1 109 ? 7.042 0.704 11.828 1.00 94.81 109 ARG A O 1
ATOM 851 N N . ARG A 1 110 ? 9.269 0.346 11.905 1.00 93.50 110 ARG A N 1
ATOM 852 C CA . ARG A 1 110 ? 9.215 -1.029 11.412 1.00 93.50 110 ARG A CA 1
ATOM 853 C C . ARG A 1 110 ? 8.616 -1.975 12.449 1.00 93.50 110 ARG A C 1
ATOM 855 O O . ARG A 1 110 ? 7.794 -2.811 12.082 1.00 93.50 110 ARG A O 1
ATOM 862 N N . ALA A 1 111 ? 9.001 -1.841 13.718 1.00 96.00 111 ALA A N 1
ATOM 863 C CA . ALA A 1 111 ? 8.424 -2.621 14.812 1.00 96.00 111 ALA A CA 1
ATOM 864 C C . ALA A 1 111 ? 6.917 -2.345 14.960 1.00 96.00 111 ALA A C 1
ATOM 866 O O . ALA A 1 111 ? 6.120 -3.278 14.916 1.00 96.00 111 ALA A O 1
ATOM 867 N N . ASP A 1 112 ? 6.522 -1.069 14.989 1.00 95.75 112 ASP A N 1
ATOM 868 C CA . ASP A 1 112 ? 5.123 -0.632 15.041 1.00 95.75 112 ASP A CA 1
ATOM 869 C C . ASP A 1 112 ? 4.299 -1.176 13.866 1.00 95.75 112 ASP A C 1
ATOM 871 O O . ASP A 1 112 ? 3.183 -1.662 14.058 1.00 95.75 112 ASP A O 1
ATOM 875 N N . LEU A 1 113 ? 4.841 -1.144 12.642 1.00 95.38 113 LEU A N 1
ATOM 876 C CA . LEU A 1 113 ? 4.173 -1.733 11.483 1.00 95.38 113 LEU A CA 1
ATOM 877 C C . LEU A 1 113 ? 3.933 -3.236 11.679 1.00 95.38 113 LEU A C 1
ATOM 879 O O . LEU A 1 113 ? 2.835 -3.716 11.402 1.00 95.38 113 LEU A O 1
ATOM 883 N N . LEU A 1 114 ? 4.933 -3.987 12.147 1.00 96.38 114 LEU A N 1
ATOM 884 C CA . LEU A 1 114 ? 4.798 -5.429 12.369 1.00 96.38 114 LEU A CA 1
ATOM 885 C C . LEU A 1 114 ? 3.772 -5.749 13.461 1.00 96.38 114 LEU A C 1
ATOM 887 O O . LEU A 1 114 ? 2.977 -6.679 13.289 1.00 96.38 114 LEU A O 1
ATOM 891 N N . ASP A 1 115 ? 3.740 -4.962 14.533 1.00 96.69 115 ASP A N 1
ATOM 892 C CA . ASP A 1 115 ? 2.762 -5.110 15.610 1.00 96.69 115 ASP A CA 1
ATOM 893 C C . ASP A 1 115 ? 1.342 -4.831 15.104 1.00 96.69 115 ASP A C 1
ATOM 895 O O . ASP A 1 115 ? 0.433 -5.645 15.302 1.00 96.69 115 ASP A O 1
ATOM 899 N N . ARG A 1 116 ? 1.147 -3.741 14.348 1.00 96.00 116 ARG A N 1
ATOM 900 C CA . ARG A 1 116 ? -0.155 -3.403 13.749 1.00 96.00 116 ARG A CA 1
ATOM 901 C C . ARG A 1 116 ? -0.607 -4.418 12.706 1.00 96.00 116 ARG A C 1
ATOM 903 O O . ARG A 1 116 ? -1.785 -4.767 12.678 1.00 96.00 116 ARG A O 1
ATOM 910 N N . LEU A 1 117 ? 0.297 -4.945 11.882 1.00 97.00 117 LEU A N 1
ATOM 911 C CA . LEU A 1 117 ? -0.013 -6.034 10.950 1.00 97.00 117 LEU A CA 1
ATOM 912 C C . LEU A 1 117 ? -0.414 -7.321 11.685 1.00 97.00 117 LEU A C 1
ATOM 914 O O . LEU A 1 117 ? -1.275 -8.061 11.207 1.00 97.00 117 LEU A O 1
ATOM 918 N N . SER A 1 118 ? 0.200 -7.596 12.837 1.00 96.69 118 SER A N 1
ATOM 919 C CA . SER A 1 118 ? -0.076 -8.793 13.638 1.00 96.69 118 SER A CA 1
ATOM 920 C C . SER A 1 118 ? -1.419 -8.712 14.365 1.00 96.69 118 SER A C 1
ATOM 922 O O . SER A 1 118 ? -2.157 -9.697 14.381 1.00 96.69 118 SER A O 1
ATOM 924 N N . ALA A 1 119 ? -1.745 -7.548 14.933 1.00 96.12 119 ALA A N 1
ATOM 925 C CA . ALA A 1 119 ? -3.002 -7.302 15.641 1.00 96.12 119 ALA A CA 1
ATOM 926 C C . ALA A 1 119 ? -4.182 -6.988 14.703 1.00 96.12 119 ALA A C 1
ATOM 928 O O . ALA A 1 119 ? -5.341 -7.162 15.075 1.00 96.12 119 ALA A O 1
ATOM 929 N N . GLY A 1 120 ? -3.886 -6.499 13.500 1.00 94.94 120 GLY A N 1
ATOM 930 C CA . GLY A 1 120 ? -4.867 -6.036 12.536 1.00 94.94 120 GLY A CA 1
ATOM 931 C C . GLY A 1 120 ? -5.560 -7.141 11.728 1.00 94.94 120 GLY A C 1
ATOM 932 O O . GLY A 1 120 ? -5.286 -8.340 11.874 1.00 94.94 120 GLY A O 1
ATOM 933 N N . PRO A 1 121 ? -6.462 -6.732 10.821 1.00 96.62 121 PRO A N 1
ATOM 934 C CA . PRO A 1 121 ? -7.143 -7.642 9.908 1.00 96.62 121 PRO A CA 1
ATOM 935 C C . PRO A 1 121 ? -6.145 -8.459 9.062 1.00 96.62 121 PRO A C 1
ATOM 937 O O . PRO A 1 121 ? -5.119 -7.923 8.626 1.00 96.62 121 PRO A O 1
ATOM 940 N N . PRO A 1 122 ? -6.415 -9.753 8.797 1.00 96.94 122 PRO A N 1
ATOM 941 C CA . PRO A 1 122 ? -5.510 -10.614 8.031 1.00 96.94 122 PRO A CA 1
ATOM 942 C C . PRO A 1 122 ? -5.207 -10.068 6.630 1.00 96.94 122 PRO A C 1
ATOM 944 O O . PRO A 1 122 ? -4.100 -10.255 6.126 1.00 96.94 122 PRO A O 1
ATOM 947 N N . GLU A 1 123 ? -6.140 -9.336 6.026 1.00 97.94 123 GLU A N 1
ATOM 948 C CA . GLU A 1 123 ? -5.976 -8.710 4.718 1.00 97.94 123 GLU A CA 1
ATOM 949 C C . GLU A 1 123 ? -4.824 -7.700 4.707 1.00 97.94 123 GLU A C 1
ATOM 951 O O . GLU A 1 123 ? -4.090 -7.646 3.727 1.00 97.94 123 GLU A O 1
ATOM 956 N N . ALA A 1 124 ? -4.568 -6.974 5.802 1.00 97.06 124 ALA A N 1
ATOM 957 C CA . ALA A 1 124 ? -3.442 -6.039 5.871 1.00 97.06 124 ALA A CA 1
ATOM 958 C C . ALA A 1 124 ? -2.081 -6.755 5.756 1.00 97.06 124 ALA A C 1
ATOM 960 O O . ALA A 1 124 ? -1.166 -6.260 5.096 1.00 97.06 124 ALA A O 1
ATOM 961 N N . ARG A 1 125 ? -1.957 -7.969 6.313 1.00 97.44 125 ARG A N 1
ATOM 962 C CA . ARG A 1 125 ? -0.766 -8.821 6.123 1.00 97.44 125 ARG A CA 1
ATOM 963 C C . ARG A 1 125 ? -0.632 -9.290 4.680 1.00 97.44 125 ARG A C 1
ATOM 965 O O . ARG A 1 125 ? 0.478 -9.344 4.157 1.00 97.44 125 ARG A O 1
ATOM 972 N N . ILE A 1 126 ? -1.752 -9.600 4.031 1.00 97.81 126 ILE A N 1
ATOM 973 C CA . ILE A 1 126 ? -1.776 -9.977 2.614 1.00 97.81 126 ILE A CA 1
ATOM 974 C C . ILE A 1 126 ? -1.362 -8.790 1.734 1.00 97.81 126 ILE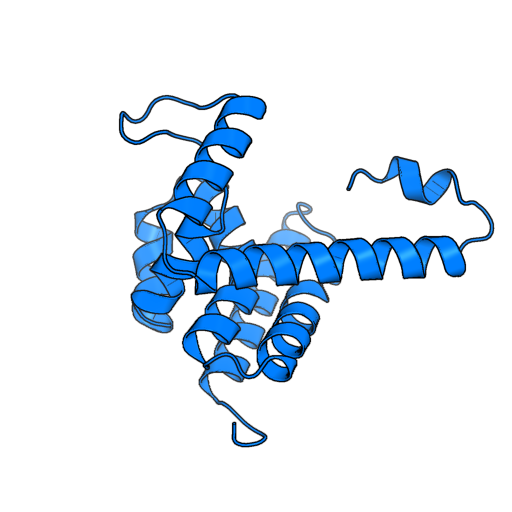 A C 1
ATOM 976 O O . ILE A 1 126 ? -0.604 -8.989 0.787 1.00 97.81 126 ILE A O 1
ATOM 980 N N . LEU A 1 127 ? -1.777 -7.562 2.067 1.00 97.69 127 LEU A N 1
ATOM 981 C CA . LEU A 1 127 ? -1.329 -6.346 1.381 1.00 97.69 127 LEU A CA 1
ATOM 982 C C . LEU A 1 127 ? 0.190 -6.178 1.462 1.00 97.69 127 LEU A C 1
ATOM 984 O O . LEU A 1 127 ? 0.845 -6.051 0.427 1.00 97.69 127 LEU A O 1
ATOM 988 N N . ALA A 1 128 ? 0.752 -6.257 2.672 1.00 96.19 128 ALA A N 1
ATOM 989 C CA . ALA A 1 128 ? 2.197 -6.172 2.878 1.00 96.19 128 ALA A CA 1
ATOM 990 C C . ALA A 1 128 ? 2.948 -7.288 2.125 1.00 96.19 128 ALA A C 1
ATOM 992 O O . ALA A 1 128 ? 3.976 -7.044 1.492 1.00 96.19 128 ALA A O 1
ATOM 993 N N . ALA A 1 129 ? 2.409 -8.512 2.125 1.00 97.00 129 ALA A N 1
ATOM 994 C CA . ALA A 1 129 ? 2.980 -9.630 1.381 1.00 97.00 129 ALA A CA 1
ATOM 995 C C . ALA A 1 129 ? 2.916 -9.425 -0.143 1.00 97.00 129 ALA A C 1
ATOM 997 O O . ALA A 1 129 ? 3.862 -9.781 -0.845 1.00 97.00 129 ALA A O 1
ATOM 998 N N . ALA A 1 130 ? 1.834 -8.846 -0.668 1.00 97.81 130 ALA A N 1
ATOM 999 C CA . ALA A 1 130 ? 1.688 -8.557 -2.092 1.00 97.81 130 ALA A CA 1
ATOM 1000 C C . ALA A 1 130 ? 2.664 -7.465 -2.560 1.00 97.81 130 ALA A C 1
ATOM 1002 O O . ALA A 1 130 ? 3.279 -7.617 -3.618 1.00 97.81 130 ALA A O 1
ATOM 1003 N N . GLU A 1 131 ? 2.853 -6.407 -1.764 1.00 95.44 131 GLU A N 1
ATOM 1004 C CA . GLU A 1 131 ? 3.859 -5.368 -2.021 1.00 95.44 131 GLU A CA 1
ATOM 1005 C C . GLU A 1 131 ? 5.275 -5.965 -2.013 1.00 95.44 131 GLU A C 1
ATOM 1007 O O . GLU A 1 131 ? 6.029 -5.784 -2.971 1.00 95.44 131 GLU A O 1
ATOM 1012 N N . ALA A 1 132 ? 5.609 -6.766 -0.994 1.00 94.62 132 ALA A N 1
ATOM 1013 C CA . ALA A 1 132 ? 6.905 -7.435 -0.896 1.00 94.62 132 ALA A CA 1
ATOM 1014 C C . ALA A 1 132 ? 7.152 -8.412 -2.059 1.00 94.62 132 ALA A C 1
ATOM 1016 O O . ALA A 1 132 ? 8.254 -8.461 -2.610 1.00 94.62 132 ALA A O 1
ATOM 1017 N N . LEU A 1 133 ? 6.128 -9.166 -2.474 1.00 96.56 133 LEU A N 1
ATOM 1018 C CA . LEU A 1 133 ? 6.211 -10.073 -3.618 1.00 96.56 133 LEU A CA 1
ATOM 1019 C C . LEU A 1 133 ? 6.461 -9.309 -4.922 1.00 96.56 133 LEU A C 1
ATOM 1021 O O . LEU A 1 133 ? 7.283 -9.741 -5.733 1.00 96.56 133 LEU A O 1
ATOM 1025 N N . HIS A 1 134 ? 5.785 -8.175 -5.125 1.00 95.00 134 HIS A N 1
ATOM 1026 C CA . HIS A 1 134 ? 6.041 -7.311 -6.273 1.00 95.00 134 HIS A CA 1
ATOM 1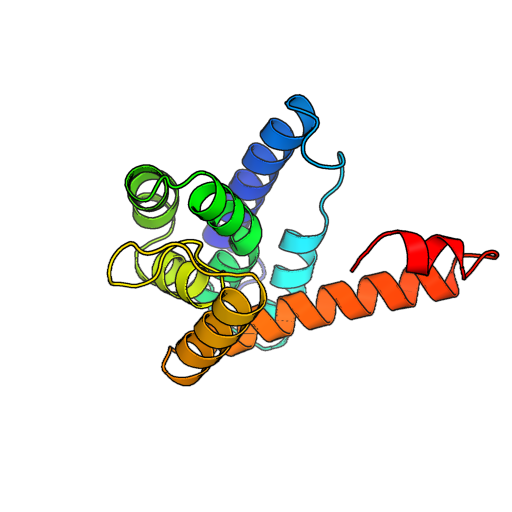027 C C . HIS A 1 134 ? 7.475 -6.766 -6.252 1.00 95.00 134 HIS A C 1
ATOM 1029 O O . HIS A 1 134 ? 8.181 -6.904 -7.251 1.00 95.00 134 HIS A O 1
ATOM 1035 N N . ALA A 1 135 ? 7.924 -6.214 -5.122 1.00 91.62 135 ALA A N 1
ATOM 1036 C CA . ALA A 1 135 ? 9.263 -5.646 -4.976 1.00 91.62 135 ALA A CA 1
ATOM 1037 C C . ALA A 1 135 ? 10.363 -6.688 -5.247 1.00 91.62 135 ALA A C 1
ATOM 1039 O O . ALA A 1 135 ? 11.250 -6.463 -6.074 1.00 91.62 135 ALA A O 1
ATOM 1040 N N . ALA A 1 136 ? 10.262 -7.870 -4.631 1.00 93.38 136 ALA A N 1
ATOM 1041 C CA . ALA A 1 136 ? 11.195 -8.972 -4.857 1.00 93.38 136 ALA A CA 1
ATOM 1042 C C . ALA A 1 136 ? 11.168 -9.468 -6.313 1.00 93.38 136 ALA A C 1
ATOM 1044 O O . ALA A 1 136 ? 12.213 -9.767 -6.896 1.00 93.38 136 ALA A O 1
ATOM 1045 N N . GLY A 1 137 ? 9.977 -9.536 -6.917 1.00 93.12 137 GLY A N 1
ATOM 1046 C CA . GLY A 1 137 ? 9.798 -9.909 -8.318 1.00 93.12 137 GLY A CA 1
ATOM 1047 C C . GLY A 1 137 ? 10.476 -8.931 -9.276 1.00 93.12 137 GLY A C 1
ATOM 1048 O O . GLY A 1 137 ? 11.212 -9.365 -10.164 1.00 93.12 137 GLY A O 1
ATOM 1049 N N . THR A 1 138 ? 10.274 -7.628 -9.072 1.00 90.50 138 THR A N 1
ATOM 1050 C CA . THR A 1 138 ? 10.907 -6.558 -9.856 1.00 90.50 138 THR A CA 1
ATOM 1051 C C . THR A 1 138 ? 12.425 -6.615 -9.726 1.00 90.50 138 THR A C 1
ATOM 1053 O O . THR A 1 138 ? 13.117 -6.697 -10.740 1.00 90.50 138 THR A O 1
ATOM 1056 N N . LEU A 1 139 ? 12.945 -6.703 -8.497 1.00 88.19 139 LEU A N 1
ATOM 1057 C CA . LEU A 1 139 ? 14.380 -6.823 -8.236 1.00 88.19 139 LEU A CA 1
ATOM 1058 C C . LEU A 1 139 ? 14.999 -8.032 -8.952 1.00 88.19 139 LEU A C 1
ATOM 1060 O O . LEU A 1 139 ? 16.030 -7.920 -9.614 1.00 88.19 139 LEU A O 1
ATOM 1064 N N . LEU A 1 140 ? 14.362 -9.201 -8.851 1.00 90.56 140 LEU A N 1
ATOM 1065 C CA . LEU A 1 140 ? 14.837 -10.413 -9.512 1.00 90.56 140 LEU A CA 1
ATOM 1066 C C . LEU A 1 140 ? 14.810 -10.281 -11.039 1.00 90.56 140 LEU A C 1
ATOM 1068 O O . LEU A 1 140 ? 15.704 -10.791 -11.719 1.00 90.56 140 LEU A O 1
ATOM 1072 N N . ALA A 1 141 ? 13.788 -9.626 -11.589 1.00 89.44 141 ALA A N 1
ATOM 1073 C CA . ALA A 1 141 ? 13.685 -9.387 -13.021 1.00 89.44 141 ALA A CA 1
ATOM 1074 C C . ALA A 1 141 ? 14.805 -8.457 -13.511 1.00 89.44 141 ALA A C 1
ATOM 1076 O O . ALA A 1 141 ? 15.420 -8.737 -14.541 1.00 89.44 141 ALA A O 1
ATOM 1077 N N . ASP A 1 142 ? 15.111 -7.407 -12.750 1.00 87.94 142 ASP A N 1
ATOM 1078 C CA . ASP A 1 142 ? 16.183 -6.459 -13.052 1.00 87.94 142 ASP A CA 1
ATOM 1079 C C . ASP A 1 142 ? 17.559 -7.131 -12.990 1.00 87.94 142 ASP A C 1
ATOM 1081 O O . ASP A 1 142 ? 18.334 -7.039 -13.944 1.00 87.94 142 ASP A O 1
ATOM 1085 N N . LEU A 1 143 ? 17.826 -7.923 -11.944 1.00 87.56 143 LEU A N 1
ATOM 1086 C CA . LEU A 1 143 ? 19.061 -8.710 -11.806 1.00 87.56 143 LEU A CA 1
ATOM 1087 C C . LEU A 1 143 ? 19.281 -9.717 -12.943 1.00 87.56 143 LEU A C 1
ATOM 1089 O O . LEU A 1 143 ? 20.419 -10.092 -13.223 1.00 87.56 143 LEU A O 1
ATOM 1093 N N . ARG A 1 144 ? 18.205 -10.205 -13.569 1.00 89.38 144 ARG A N 1
ATOM 1094 C CA . ARG A 1 144 ? 18.273 -11.134 -14.709 1.00 89.38 144 ARG A CA 1
ATOM 1095 C C . ARG A 1 144 ? 18.480 -10.428 -16.047 1.00 89.38 144 ARG A C 1
ATOM 1097 O O . ARG A 1 144 ? 18.962 -11.066 -16.977 1.00 89.38 144 ARG A O 1
ATOM 1104 N N . ARG A 1 145 ? 18.080 -9.160 -16.163 1.00 88.12 145 ARG A N 1
ATOM 1105 C CA . ARG A 1 145 ? 18.141 -8.381 -17.412 1.00 88.12 145 ARG A CA 1
ATOM 1106 C C . ARG A 1 145 ? 19.383 -7.503 -17.519 1.00 88.12 145 ARG A C 1
ATOM 1108 O O . ARG A 1 145 ? 19.741 -7.116 -18.626 1.00 88.12 145 ARG A O 1
ATOM 1115 N N . THR A 1 146 ? 20.017 -7.173 -16.397 1.00 85.56 146 THR A N 1
ATOM 1116 C CA . THR A 1 146 ? 21.237 -6.362 -16.379 1.00 85.56 146 THR A CA 1
ATOM 1117 C C . THR A 1 146 ? 22.494 -7.199 -16.622 1.00 85.56 146 THR A C 1
ATOM 1119 O O . THR A 1 146 ? 22.590 -8.348 -16.188 1.00 85.56 146 THR A O 1
ATOM 1122 N N . VAL A 1 147 ? 23.486 -6.589 -17.270 1.00 78.81 147 VAL A N 1
ATOM 1123 C CA . VAL A 1 147 ? 24.860 -7.114 -17.343 1.00 78.81 147 VAL A CA 1
ATOM 1124 C C . VAL A 1 147 ? 25.651 -6.710 -16.092 1.00 78.81 147 VAL A C 1
ATOM 1126 O O . VAL A 1 147 ? 26.459 -7.489 -15.594 1.00 78.81 147 VAL A O 1
ATOM 1129 N N . ASP A 1 148 ? 25.365 -5.528 -15.542 1.00 82.88 148 ASP A N 1
ATOM 1130 C CA . ASP A 1 148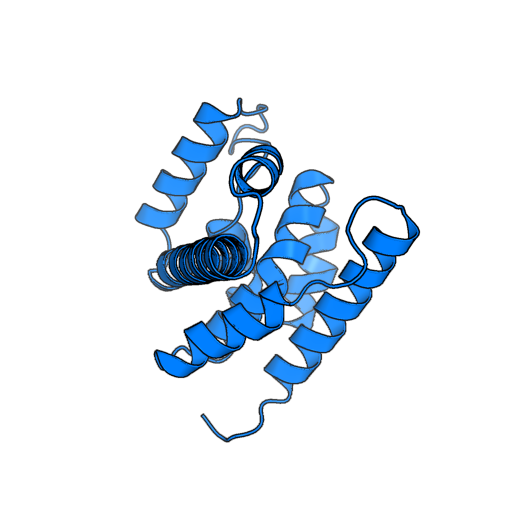 ? 25.968 -5.008 -14.316 1.00 82.88 148 ASP A CA 1
ATOM 1131 C C . ASP A 1 148 ? 25.012 -5.211 -13.134 1.00 82.88 148 ASP A C 1
ATOM 1133 O O . ASP A 1 148 ? 23.995 -4.522 -12.991 1.00 82.88 148 ASP A O 1
ATOM 1137 N N . ARG A 1 149 ? 25.320 -6.213 -12.308 1.00 77.88 149 ARG A N 1
ATOM 1138 C CA . ARG A 1 149 ? 24.508 -6.596 -11.146 1.00 77.88 149 ARG A CA 1
ATOM 1139 C C . ARG A 1 149 ? 24.737 -5.667 -9.954 1.00 77.88 149 ARG A C 1
ATOM 1141 O O . ARG A 1 149 ? 23.829 -5.528 -9.140 1.00 77.88 149 ARG A O 1
ATOM 1148 N N . GLU A 1 150 ? 25.902 -5.026 -9.848 1.00 77.81 150 GLU A N 1
ATOM 1149 C CA . GLU A 1 150 ? 26.207 -4.106 -8.743 1.00 77.81 150 GLU A CA 1
ATOM 1150 C C . GLU A 1 150 ? 25.378 -2.824 -8.845 1.00 77.81 150 GLU A C 1
ATOM 1152 O O . GLU A 1 150 ? 24.837 -2.351 -7.844 1.00 77.81 150 GLU A O 1
ATOM 1157 N N . ALA A 1 151 ? 25.143 -2.346 -10.070 1.00 76.75 151 ALA A N 1
ATOM 1158 C CA . ALA A 1 151 ? 24.273 -1.202 -10.340 1.00 76.75 151 ALA A CA 1
ATOM 1159 C C . ALA A 1 151 ? 22.803 -1.394 -9.905 1.00 76.75 151 ALA A C 1
ATOM 1161 O O . ALA A 1 151 ? 22.066 -0.413 -9.781 1.00 76.75 151 ALA A O 1
ATOM 1162 N N . VAL A 1 152 ? 22.348 -2.634 -9.690 1.00 74.12 152 VAL A N 1
ATOM 1163 C CA . VAL A 1 152 ? 20.993 -2.920 -9.184 1.00 74.12 152 VAL A CA 1
ATOM 1164 C C . VAL A 1 152 ? 20.944 -2.802 -7.662 1.00 74.12 152 VAL A C 1
ATOM 1166 O O . VAL A 1 152 ? 20.009 -2.211 -7.129 1.00 74.12 152 VAL A O 1
ATOM 1169 N N . TRP A 1 153 ? 21.971 -3.289 -6.963 1.00 73.31 153 TRP A N 1
ATOM 1170 C CA . TRP A 1 153 ? 22.050 -3.212 -5.501 1.00 73.31 153 TRP A CA 1
ATOM 1171 C C . TRP A 1 153 ? 22.201 -1.776 -4.987 1.00 73.31 153 TRP A C 1
ATOM 1173 O O . TRP A 1 153 ? 21.674 -1.445 -3.929 1.00 73.31 153 TRP A O 1
ATOM 1183 N N . GLY A 1 154 ? 22.852 -0.901 -5.759 1.00 67.38 154 GLY A N 1
ATOM 1184 C CA . GLY A 1 154 ? 23.038 0.510 -5.403 1.00 67.38 154 GLY A CA 1
ATOM 1185 C C . GLY A 1 154 ? 21.768 1.374 -5.412 1.00 67.38 154 GLY A C 1
ATOM 1186 O O . GLY A 1 154 ? 21.840 2.539 -5.033 1.00 67.38 154 GLY A O 1
ATOM 1187 N N . ARG A 1 155 ? 20.610 0.849 -5.842 1.00 67.31 155 ARG A N 1
ATOM 1188 C CA . ARG A 1 155 ? 19.367 1.636 -5.965 1.00 67.31 155 ARG A CA 1
ATOM 1189 C C . ARG A 1 155 ? 18.575 1.778 -4.664 1.00 67.31 155 ARG A C 1
ATOM 1191 O O . ARG A 1 155 ? 17.691 2.625 -4.626 1.00 67.31 155 ARG A O 1
ATOM 1198 N N . GLY A 1 156 ? 18.925 1.017 -3.621 1.00 54.69 156 GLY A N 1
ATOM 1199 C CA . GLY A 1 156 ? 18.162 0.943 -2.372 1.00 54.69 156 GLY A CA 1
ATOM 1200 C C . GLY A 1 156 ? 16.805 0.271 -2.601 1.00 54.69 156 GLY A C 1
ATOM 1201 O O . GLY A 1 156 ? 16.016 0.722 -3.426 1.00 54.69 156 GLY A O 1
ATOM 1202 N N . ILE A 1 157 ? 16.557 -0.841 -1.913 1.00 48.41 157 ILE A N 1
ATOM 1203 C CA . ILE A 1 157 ? 15.256 -1.527 -1.917 1.00 48.41 157 ILE A CA 1
ATOM 1204 C C . ILE A 1 157 ? 14.473 -1.041 -0.704 1.00 48.41 157 ILE A C 1
ATOM 1206 O O . ILE A 1 157 ? 15.099 -0.993 0.381 1.00 48.41 157 ILE A O 1
#

pLDDT: mean 89.96, std 8.99, range [48.41, 98.06]

Foldseek 3Di:
DPPDDPLLVVLLVLLLVLQVVCVVVVNDDNDDPQLVQLLVQCVVVVHDSLLNSLLSCLVVLQVCLVVVPPVCLCVVPCVSNHPSSSQLSVLLYFHQADPVRDGDDPVRSVVSSVVSCVPDDVSSVVSNVSSVVVVVVVLVVCCVPDPDNVVSVVPPD

Radius of gyration: 16.03 Å; chains: 1; bounding box: 42×33×39 Å

Sequence (157 aa):
MTGYSDRINHALAFAAKHHDQQVRRGTKAPYSTQPANVAVILTRYGLDDDTVVAGILLDVVRDYVRELTAEALQSRVGEKFGARVLELAQVATERRLNDDGLELSADERRADLLDRLSAGPPEARILAAAEALHAAGTLLADLRRTVDREAVWGRGI

Secondary structure (DSSP, 8-state):
--S--HHHHHHHHHHHHHHHHHHHTTSS-S---HHHHHHHHHHHTT--HHHHHHHHHHHHHHHHHHTT-HHHHIIIIIHHH-HHHHHHHHHTS--SB-TTSPBPPHHHHHHHHHHHHHHS-HHHHHHHHHHHHHHHHHHHHHHHH-S-SHHHHTT--